Protein AF-A0AAV9NAJ7-F1 (afdb_monomer)

Radius of gyration: 21.33 Å; Cα contacts (8 Å, |Δi|>4): 32; chains: 1; bounding box: 46×30×60 Å

Secondary structure (DSSP, 8-state):
-HHHHHHHHHHHHHHHHHHHHHHHHHHHS--GGGTTT-HHHHHHHHHHHHHHHHHHHHHHHHHHHHHHHHHHTTTTGGGGTT--HHHHHHTGGG-TT-----

Foldseek 3Di:
DVVVVVVVVVVVVVVVVVVVVVVVVLVPQQDPVPPPPSCRSVVVVVVVVCCCVVVVVVVVVVVLVVVLVCLVVCVCVVVCVPPDPVVLVVCPCSHSPRRDDD

Mean predicted aligned error: 11.06 Å

Organism: NCBI:txid1690606

Structure (mmCIF, N/CA/C/O backbone):
data_AF-A0AAV9NAJ7-F1
#
_entry.id   AF-A0AAV9NAJ7-F1
#
loop_
_atom_site.group_PDB
_atom_site.id
_atom_site.type_symbol
_atom_site.label_atom_id
_atom_site.label_alt_id
_atom_site.label_comp_id
_atom_site.label_asym_id
_atom_site.label_entity_id
_atom_site.label_seq_id
_atom_site.pdbx_PDB_ins_code
_atom_site.Cartn_x
_atom_site.Cartn_y
_atom_site.Cartn_z
_atom_site.occupancy
_atom_site.B_iso_or_equiv
_atom_site.auth_seq_id
_atom_site.auth_com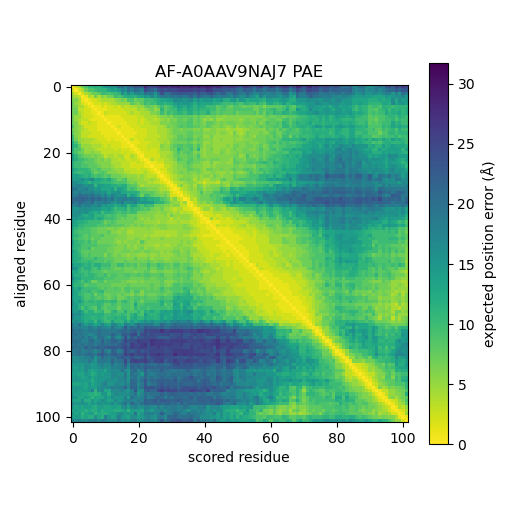p_id
_atom_site.auth_asym_id
_atom_site.auth_atom_id
_atom_site.pdbx_PDB_model_num
ATOM 1 N N . MET A 1 1 ? 15.942 14.038 -16.249 1.00 46.31 1 MET A N 1
ATOM 2 C CA . MET A 1 1 ? 15.767 13.847 -14.786 1.00 46.31 1 MET A CA 1
ATOM 3 C C . MET A 1 1 ? 14.388 14.265 -14.246 1.00 46.31 1 MET A C 1
ATOM 5 O O . MET A 1 1 ? 14.024 13.803 -13.175 1.00 46.31 1 MET A O 1
ATOM 9 N N . ALA A 1 2 ? 13.580 15.062 -14.960 1.00 48.56 2 ALA A N 1
ATOM 10 C CA . ALA A 1 2 ? 12.300 15.565 -14.440 1.00 48.56 2 ALA A CA 1
ATOM 11 C C . ALA A 1 2 ? 11.169 14.512 -14.320 1.00 48.56 2 ALA A C 1
ATOM 13 O O . ALA A 1 2 ? 10.400 14.541 -13.364 1.00 48.56 2 ALA A O 1
ATOM 14 N N . VAL A 1 3 ? 11.091 13.538 -15.237 1.00 57.59 3 VAL A N 1
ATOM 15 C CA . VAL A 1 3 ? 9.983 12.553 -15.312 1.00 57.59 3 VAL A CA 1
ATOM 16 C C . VAL A 1 3 ? 9.822 11.719 -14.029 1.00 57.59 3 VAL A C 1
ATOM 18 O O . VAL A 1 3 ? 8.703 11.430 -13.608 1.00 57.59 3 VAL A O 1
ATOM 21 N N . GLY A 1 4 ? 10.929 11.377 -13.361 1.00 64.44 4 GLY A N 1
ATOM 22 C CA . GLY A 1 4 ? 10.899 10.593 -12.122 1.00 64.44 4 GLY A CA 1
ATOM 23 C C . GLY A 1 4 ? 10.354 11.367 -10.918 1.00 64.44 4 GLY A C 1
ATOM 24 O O . GLY A 1 4 ? 9.674 10.787 -10.074 1.00 64.44 4 GLY A O 1
ATOM 25 N N . VAL A 1 5 ? 10.609 12.677 -10.848 1.00 74.31 5 VAL A N 1
ATOM 26 C CA . VAL A 1 5 ? 10.172 13.525 -9.727 1.00 74.31 5 VAL A CA 1
ATOM 27 C C . VAL A 1 5 ? 8.668 13.779 -9.800 1.00 74.31 5 VAL A C 1
ATOM 29 O O . VAL A 1 5 ? 7.981 13.611 -8.796 1.00 74.31 5 VAL A O 1
ATOM 32 N N . TYR A 1 6 ? 8.134 14.070 -10.992 1.00 76.31 6 TYR A N 1
ATOM 33 C CA . TYR A 1 6 ? 6.691 14.251 -11.194 1.00 76.31 6 TYR A CA 1
ATOM 34 C C . TYR A 1 6 ? 5.894 12.987 -10.858 1.00 76.31 6 TYR A C 1
ATOM 36 O O . TYR A 1 6 ? 4.919 13.053 -10.111 1.00 76.31 6 TYR A O 1
ATOM 44 N N . LYS A 1 7 ? 6.340 11.816 -11.335 1.00 72.31 7 LYS A N 1
ATOM 45 C CA . LYS A 1 7 ? 5.673 10.539 -11.039 1.00 72.31 7 LYS A CA 1
ATOM 46 C C . LYS A 1 7 ? 5.663 10.245 -9.536 1.00 72.31 7 LYS A C 1
ATOM 48 O O . LYS A 1 7 ? 4.635 9.846 -9.000 1.00 72.31 7 LYS A O 1
ATOM 53 N N . ARG A 1 8 ? 6.781 10.490 -8.843 1.00 79.88 8 ARG A N 1
ATOM 54 C CA . ARG A 1 8 ? 6.871 10.331 -7.382 1.00 79.88 8 ARG A CA 1
ATOM 55 C C . ARG A 1 8 ? 5.962 11.310 -6.645 1.00 79.88 8 ARG A C 1
ATOM 57 O O . ARG A 1 8 ? 5.260 10.883 -5.739 1.00 79.88 8 ARG A O 1
ATOM 64 N N . GLY A 1 9 ? 5.937 12.581 -7.047 1.00 85.94 9 GLY A N 1
ATOM 65 C CA . GLY A 1 9 ? 5.090 13.602 -6.426 1.00 85.94 9 GLY A CA 1
ATOM 66 C C . GLY A 1 9 ? 3.602 13.252 -6.491 1.00 85.94 9 GLY A C 1
ATOM 67 O O . GLY A 1 9 ? 2.922 13.280 -5.469 1.00 85.94 9 GLY A O 1
ATOM 68 N N . VAL A 1 10 ? 3.116 12.831 -7.664 1.00 86.31 10 VAL A N 1
ATOM 69 C CA . VAL A 1 10 ? 1.716 12.405 -7.838 1.00 86.31 10 VAL A CA 1
ATOM 70 C C . VAL A 1 10 ? 1.401 11.172 -6.989 1.00 86.31 10 VAL A C 1
ATOM 72 O O . VAL A 1 10 ? 0.388 11.152 -6.295 1.00 86.31 10 VAL A O 1
ATOM 75 N N . VAL A 1 11 ? 2.283 10.165 -6.985 1.00 86.75 11 VAL A N 1
ATOM 76 C CA . VAL A 1 11 ? 2.096 8.951 -6.172 1.00 86.75 11 VAL A CA 1
ATOM 77 C C . VAL A 1 11 ? 2.046 9.286 -4.681 1.00 86.75 11 VAL A C 1
ATOM 79 O O . VAL A 1 11 ? 1.161 8.800 -3.983 1.00 86.75 11 VAL A O 1
ATOM 82 N N . ILE A 1 12 ? 2.939 10.150 -4.192 1.00 89.38 12 ILE A N 1
ATOM 83 C CA . ILE A 1 12 ? 2.944 10.584 -2.788 1.00 89.38 12 ILE A CA 1
ATOM 84 C C . ILE A 1 12 ? 1.638 11.310 -2.446 1.00 89.38 12 ILE A C 1
ATOM 86 O O . ILE A 1 12 ? 1.034 11.008 -1.421 1.00 89.38 12 ILE A O 1
ATOM 90 N N . GLY A 1 13 ? 1.162 12.208 -3.315 1.00 89.69 13 GLY A N 1
ATOM 91 C CA . GLY A 1 13 ? -0.113 12.902 -3.117 1.00 89.69 13 GLY A CA 1
ATOM 92 C C . GLY A 1 13 ? -1.299 11.942 -2.992 1.00 89.69 13 GLY A C 1
ATOM 93 O O . GLY A 1 13 ? -2.112 12.084 -2.080 1.00 89.69 13 GLY A O 1
ATOM 94 N N . ILE A 1 14 ? -1.360 10.917 -3.849 1.00 88.31 14 ILE A N 1
ATOM 95 C CA . ILE A 1 14 ? -2.399 9.877 -3.792 1.00 88.31 14 ILE A CA 1
ATOM 96 C C . ILE A 1 14 ? -2.316 9.092 -2.477 1.00 88.31 14 ILE A C 1
ATOM 98 O O . ILE A 1 14 ? -3.337 8.891 -1.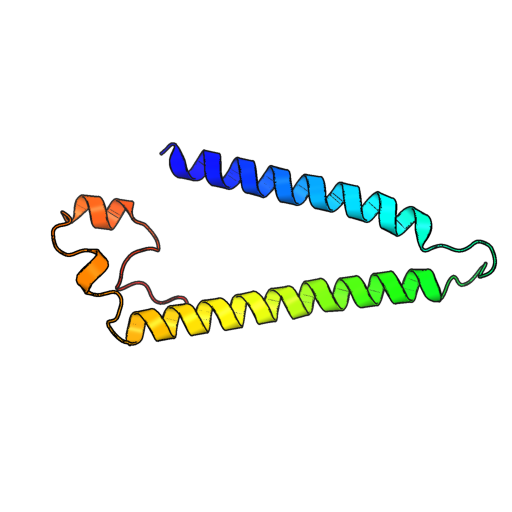824 1.00 88.31 14 ILE A O 1
ATOM 102 N N . VAL A 1 15 ? -1.113 8.683 -2.060 1.00 86.88 15 VAL A N 1
ATOM 103 C CA . VAL A 1 15 ? -0.907 7.923 -0.814 1.00 86.88 15 VAL A CA 1
ATOM 104 C C . VAL A 1 15 ? -1.335 8.738 0.409 1.00 86.88 15 VAL A C 1
ATOM 106 O O . VAL A 1 15 ? -2.028 8.222 1.285 1.00 86.88 15 VAL A O 1
ATOM 109 N N 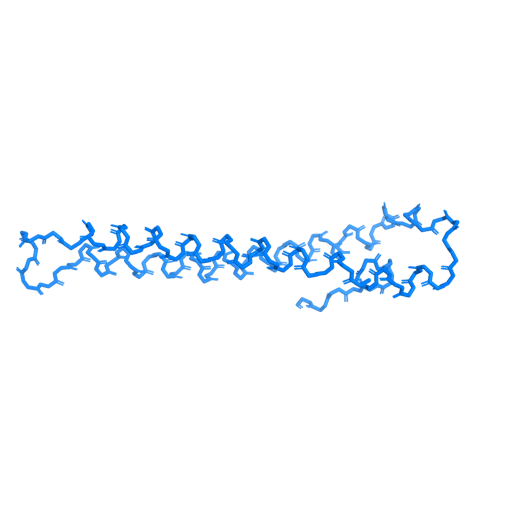. VAL A 1 16 ? -0.979 10.023 0.458 1.00 88.50 16 VAL A N 1
ATOM 110 C CA . VAL A 1 16 ? -1.370 10.923 1.553 1.00 88.50 16 VAL A CA 1
ATOM 111 C C . VAL A 1 16 ? -2.882 11.163 1.561 1.00 88.50 16 VAL A C 1
ATOM 113 O O . VAL A 1 16 ? -3.510 11.103 2.621 1.00 88.50 16 VAL A O 1
ATOM 116 N N . GLY A 1 17 ? -3.493 11.391 0.394 1.00 88.19 17 GLY A N 1
ATOM 117 C CA . GLY A 1 17 ? -4.945 11.539 0.272 1.00 88.19 17 GLY A CA 1
ATOM 118 C C . GLY A 1 17 ? -5.693 10.294 0.754 1.00 88.19 17 GLY A C 1
ATOM 119 O O . GLY A 1 17 ? -6.635 10.399 1.539 1.00 88.19 17 GLY A O 1
ATOM 120 N N . TRP A 1 18 ? -5.215 9.109 0.369 1.00 85.62 18 TRP A N 1
ATOM 121 C CA . TRP A 1 18 ? -5.766 7.832 0.824 1.00 85.62 18 TRP A CA 1
ATOM 122 C C . TRP A 1 18 ? -5.686 7.663 2.348 1.00 85.62 18 TRP A C 1
ATOM 124 O O . TRP A 1 18 ? -6.647 7.213 2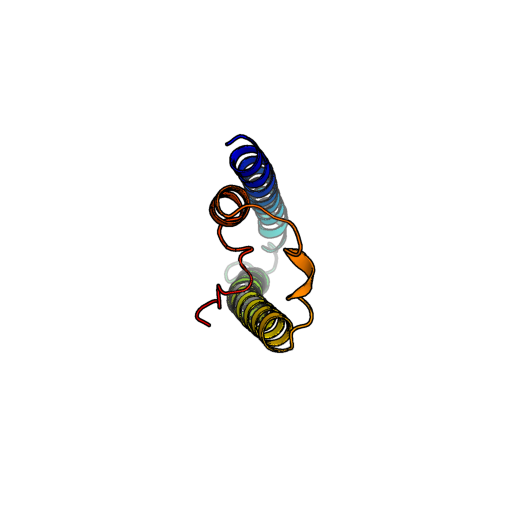.973 1.00 85.62 18 TRP A O 1
ATOM 134 N N . GLY A 1 19 ? -4.579 8.086 2.967 1.00 82.44 19 GLY A N 1
ATOM 135 C CA . GLY A 1 19 ? -4.424 8.074 4.425 1.00 82.44 19 GLY A CA 1
ATOM 136 C C . GLY A 1 19 ? -5.482 8.909 5.156 1.00 82.44 19 GLY A C 1
ATOM 137 O O . GLY A 1 19 ? -6.039 8.460 6.156 1.00 82.44 19 GLY A O 1
ATOM 138 N N . ASN A 1 20 ? -5.826 10.087 4.627 1.00 84.56 20 ASN A N 1
ATOM 139 C CA . ASN A 1 20 ? -6.845 10.956 5.229 1.00 84.56 20 ASN A CA 1
ATOM 140 C C . ASN A 1 20 ? -8.260 10.369 5.115 1.00 84.56 20 ASN A C 1
ATOM 142 O O . ASN A 1 20 ? -9.038 10.447 6.065 1.00 84.56 20 ASN A O 1
ATOM 146 N N . LEU A 1 21 ? -8.582 9.732 3.985 1.00 82.38 21 LEU A N 1
ATOM 147 C CA . LEU A 1 21 ? -9.867 9.052 3.800 1.00 82.38 21 LEU A CA 1
ATOM 148 C C . LEU A 1 21 ? -10.046 7.908 4.801 1.00 82.38 21 LEU A C 1
ATOM 150 O O . LEU A 1 21 ? -11.127 7.743 5.364 1.00 82.38 21 LEU A O 1
ATOM 154 N N . ASN A 1 22 ? -8.979 7.153 5.074 1.00 80.12 22 ASN A N 1
ATOM 155 C CA . ASN A 1 22 ? -9.026 6.076 6.057 1.00 80.12 22 ASN A CA 1
ATOM 156 C C . ASN A 1 22 ? -9.341 6.594 7.471 1.00 80.12 22 ASN A C 1
ATOM 158 O O . ASN A 1 22 ? -10.122 5.964 8.179 1.00 80.12 22 ASN A O 1
ATOM 162 N N . GLY A 1 23 ? -8.824 7.770 7.845 1.00 75.38 23 GLY A N 1
ATOM 163 C CA . GLY A 1 23 ? -9.147 8.422 9.118 1.00 75.38 23 GLY A CA 1
ATOM 164 C C . GLY A 1 23 ? -10.644 8.703 9.285 1.00 75.38 23 GLY A C 1
ATOM 165 O O . GLY A 1 23 ? -11.219 8.355 10.312 1.00 75.38 23 GLY A O 1
ATOM 166 N N . VAL A 1 24 ? -11.301 9.238 8.248 1.00 78.00 24 VAL A N 1
ATOM 167 C CA . VAL A 1 24 ? -12.754 9.510 8.260 1.00 78.00 24 VAL A CA 1
ATOM 168 C C . VAL A 1 24 ? -13.564 8.223 8.413 1.00 78.00 24 VAL A C 1
ATOM 170 O O . VAL A 1 24 ? -14.522 8.171 9.189 1.00 78.00 24 VAL A O 1
ATOM 173 N N . VAL A 1 25 ? -13.165 7.172 7.694 1.00 77.69 25 VAL A N 1
ATOM 174 C CA . VAL A 1 25 ? -13.816 5.861 7.775 1.00 77.69 25 VAL A CA 1
ATOM 175 C C . VAL A 1 25 ? -13.628 5.281 9.174 1.00 77.69 25 VAL A C 1
ATOM 177 O O . VAL A 1 25 ? -14.619 4.925 9.803 1.00 77.69 25 VAL A O 1
ATOM 180 N N . SER A 1 26 ? -12.398 5.279 9.706 1.00 78.06 26 SER A N 1
ATOM 181 C CA . SER A 1 26 ? -12.066 4.754 11.037 1.00 78.06 26 SER A CA 1
ATOM 182 C C . SER A 1 26 ? -12.829 5.447 12.166 1.00 78.06 26 SER A C 1
ATOM 184 O O . SER A 1 26 ? -13.175 4.786 13.144 1.00 78.06 26 SER A O 1
ATOM 186 N N . SER A 1 27 ? -13.118 6.747 12.048 1.00 75.81 27 SER A N 1
ATOM 187 C CA . SER A 1 27 ? -13.922 7.476 13.038 1.00 75.81 27 SER A CA 1
ATOM 188 C C . SER A 1 27 ? -15.386 7.026 13.090 1.00 75.81 27 SER A C 1
ATOM 190 O O . SER A 1 27 ? -16.035 7.228 14.110 1.00 75.81 27 SER A O 1
ATOM 192 N N . ASN A 1 28 ? -15.908 6.402 12.028 1.00 78.56 28 ASN A N 1
ATOM 193 C CA . ASN A 1 28 ? -17.309 5.976 11.936 1.00 78.56 28 ASN A CA 1
ATOM 194 C C . ASN A 1 28 ? -17.538 4.494 12.283 1.00 78.56 28 ASN A C 1
ATOM 196 O O . ASN A 1 28 ? -18.680 4.081 12.460 1.00 78.56 28 ASN A O 1
ATOM 200 N N . ILE A 1 29 ? -16.482 3.681 12.392 1.00 79.25 29 ILE A N 1
ATOM 201 C CA . ILE A 1 29 ? -16.611 2.225 12.610 1.00 79.25 29 ILE A CA 1
ATOM 202 C C . ILE A 1 29 ? -16.822 1.866 14.093 1.00 79.25 29 ILE A C 1
ATOM 204 O O . ILE A 1 29 ? -17.258 0.761 14.411 1.00 79.25 29 ILE A O 1
ATOM 208 N N . TYR A 1 30 ? -16.517 2.778 15.021 1.00 78.50 30 TYR A N 1
ATOM 209 C CA . TYR A 1 30 ? -16.681 2.546 16.459 1.00 78.50 30 TYR A CA 1
ATOM 210 C C . TYR A 1 30 ? -18.069 2.986 16.928 1.00 78.50 30 TYR A C 1
ATOM 212 O O . TYR A 1 30 ? -18.294 4.139 17.291 1.00 78.50 30 TYR A O 1
ATOM 220 N N . ILE A 1 31 ? -19.009 2.044 16.928 1.00 78.62 31 ILE A N 1
ATOM 221 C CA . ILE A 1 31 ? -20.397 2.291 17.321 1.00 78.62 31 ILE A CA 1
ATOM 222 C C . ILE A 1 31 ? -20.514 2.303 18.852 1.00 78.62 31 ILE A C 1
ATOM 224 O O . ILE A 1 31 ? -20.156 1.332 19.518 1.00 78.62 31 ILE A O 1
ATOM 228 N N . SER A 1 32 ? -21.072 3.376 19.422 1.00 75.00 32 SER A N 1
ATOM 229 C CA . SER A 1 32 ? -21.205 3.561 20.879 1.00 75.00 32 SER A CA 1
ATOM 230 C C . SER A 1 32 ? -22.029 2.468 21.573 1.00 75.00 32 SER A C 1
ATOM 232 O O . SER A 1 32 ? -21.816 2.199 22.754 1.00 75.00 32 SER A O 1
ATOM 234 N N . THR A 1 33 ? -22.939 1.812 20.847 1.00 74.88 33 THR A N 1
ATOM 235 C CA . THR A 1 33 ? -23.788 0.723 21.356 1.00 74.88 33 THR A CA 1
ATOM 236 C C . THR A 1 33 ? -23.031 -0.585 21.598 1.00 74.88 33 THR A C 1
ATOM 238 O O . THR A 1 33 ? -23.540 -1.439 22.313 1.00 74.88 33 THR A O 1
ATOM 241 N N . GLU A 1 34 ? -21.822 -0.749 21.044 1.00 71.62 34 GLU A N 1
ATOM 242 C CA . GLU A 1 34 ? -20.972 -1.940 21.236 1.00 71.62 34 GLU A CA 1
ATOM 243 C C . GLU A 1 34 ? -19.850 -1.736 22.272 1.00 71.62 34 GLU A C 1
ATOM 245 O O . GLU A 1 34 ? -18.918 -2.545 22.389 1.00 71.62 34 GLU A O 1
ATOM 250 N N . SER A 1 35 ? -19.931 -0.654 23.046 1.00 70.00 35 SER A N 1
ATOM 251 C CA . SER A 1 35 ? -19.033 -0.413 24.176 1.00 70.00 35 SER A CA 1
ATOM 252 C C . SER A 1 35 ? -19.140 -1.551 25.211 1.00 70.00 35 SER A C 1
ATOM 254 O O . SER A 1 35 ? -20.252 -2.006 25.488 1.00 70.00 35 SER A O 1
ATOM 256 N N . PRO A 1 36 ? -18.033 -2.041 25.813 1.00 73.19 36 PRO A N 1
ATOM 257 C CA . PRO A 1 36 ? -16.652 -1.544 25.729 1.00 73.19 36 PRO A CA 1
ATOM 258 C C . PRO A 1 36 ? -15.747 -2.312 24.748 1.00 73.19 36 PRO A C 1
ATOM 260 O O . PRO A 1 36 ? -14.561 -2.008 24.650 1.00 73.19 36 PRO A O 1
ATOM 263 N N . ARG A 1 37 ? -16.257 -3.349 24.068 1.00 73.81 37 ARG A N 1
ATOM 264 C CA . ARG A 1 37 ? -15.429 -4.278 23.273 1.00 73.81 37 ARG A CA 1
ATOM 265 C C . ARG A 1 37 ? -15.332 -3.922 21.787 1.00 73.81 37 ARG A C 1
ATOM 267 O O . ARG A 1 37 ? -14.325 -4.269 21.182 1.00 73.81 37 ARG A O 1
ATOM 274 N N . PHE A 1 38 ? -16.317 -3.221 21.215 1.00 77.06 38 PHE A N 1
ATOM 275 C CA . PHE A 1 38 ? -16.300 -2.720 19.829 1.00 77.06 38 PHE A CA 1
ATOM 276 C C . PHE A 1 38 ? -15.821 -3.762 18.797 1.00 77.06 38 PHE A C 1
ATOM 278 O O . PHE A 1 38 ? -14.838 -3.546 18.077 1.00 77.06 38 PHE A O 1
ATOM 285 N N . TRP A 1 39 ? -16.485 -4.920 18.750 1.00 77.56 39 TRP A N 1
ATOM 286 C CA . TRP A 1 39 ? -16.093 -6.042 17.887 1.00 77.56 39 TRP A CA 1
ATOM 287 C C . TRP A 1 39 ? -16.164 -5.690 16.400 1.00 77.56 39 TRP A C 1
ATOM 289 O O . TRP A 1 39 ? -15.277 -6.064 15.632 1.00 77.56 39 TRP A O 1
ATOM 299 N N . THR A 1 40 ? -17.179 -4.922 16.006 1.00 80.00 40 THR A N 1
ATOM 300 C CA . THR A 1 40 ? -17.359 -4.423 14.634 1.00 80.00 40 THR A CA 1
ATOM 301 C C . THR A 1 40 ? -16.203 -3.531 14.172 1.00 80.00 40 THR A C 1
ATOM 303 O O . THR A 1 40 ? -15.661 -3.737 13.082 1.00 80.00 40 THR A O 1
ATOM 306 N N . GLY A 1 41 ? -15.762 -2.595 15.018 1.00 79.94 41 GLY A N 1
ATOM 307 C CA . GLY A 1 41 ? -14.626 -1.711 14.743 1.00 79.94 41 GLY A CA 1
ATOM 308 C C . GLY A 1 41 ? -13.325 -2.485 14.531 1.00 79.94 41 GLY A C 1
ATOM 309 O O . GLY A 1 41 ? -12.697 -2.384 13.475 1.00 79.94 41 GLY A O 1
ATOM 310 N N . HIS A 1 42 ? -12.963 -3.333 15.498 1.00 82.50 42 HIS A N 1
ATOM 311 C CA . HIS A 1 42 ? -11.744 -4.144 15.423 1.00 82.50 42 HIS A CA 1
ATOM 312 C C . HIS A 1 42 ? -11.768 -5.130 14.250 1.00 82.50 42 HIS A C 1
ATOM 314 O O . HIS A 1 42 ? -10.768 -5.262 13.544 1.00 82.50 42 HIS A O 1
ATOM 320 N N . GLY A 1 43 ? -12.906 -5.787 14.003 1.00 83.00 43 GLY A N 1
ATOM 321 C CA . GLY A 1 43 ? -13.072 -6.722 12.890 1.00 83.00 43 GLY A CA 1
ATOM 322 C C . GLY A 1 43 ? -12.898 -6.050 11.529 1.00 83.00 43 GLY A C 1
ATOM 323 O O . GLY A 1 43 ? -12.217 -6.589 10.660 1.00 83.00 43 GLY A O 1
ATOM 324 N N . THR A 1 44 ? -13.436 -4.841 11.360 1.00 83.75 44 THR A N 1
ATOM 325 C CA . THR A 1 44 ? -13.303 -4.084 10.107 1.00 83.75 44 THR A CA 1
ATOM 326 C C . THR A 1 44 ? -11.863 -3.635 9.869 1.00 83.75 44 THR A C 1
ATOM 328 O O . THR A 1 44 ? -11.363 -3.761 8.753 1.00 83.75 44 THR A O 1
ATOM 331 N N . VAL A 1 45 ? -11.162 -3.164 10.908 1.00 83.69 45 VAL A N 1
ATOM 332 C CA . VAL A 1 45 ? -9.745 -2.772 10.797 1.00 83.69 45 VAL A CA 1
ATOM 333 C C . VAL A 1 45 ? -8.868 -3.981 10.462 1.00 83.69 45 VAL A C 1
ATOM 335 O O . VAL A 1 45 ? -8.043 -3.899 9.555 1.00 83.69 45 VAL A O 1
ATOM 338 N N . LEU A 1 46 ? -9.075 -5.119 11.132 1.00 85.44 46 LEU A N 1
ATOM 339 C CA . LEU A 1 46 ? -8.365 -6.369 10.837 1.00 85.44 46 LEU A CA 1
ATOM 340 C C . LEU A 1 46 ? -8.632 -6.856 9.410 1.00 85.44 46 LEU A C 1
ATOM 342 O O . LEU A 1 46 ? -7.686 -7.177 8.693 1.00 85.44 46 LEU A O 1
ATOM 346 N N . ALA A 1 47 ? -9.893 -6.868 8.975 1.00 84.44 47 ALA A N 1
ATOM 347 C CA . ALA A 1 47 ? -10.254 -7.248 7.612 1.00 84.44 47 ALA A CA 1
ATOM 348 C C . ALA A 1 47 ? -9.594 -6.321 6.581 1.00 84.44 47 ALA A C 1
ATOM 350 O O . ALA A 1 47 ? -9.023 -6.797 5.601 1.00 84.44 47 ALA A O 1
ATOM 351 N N . TYR A 1 48 ? -9.605 -5.010 6.830 1.00 84.00 48 TYR A N 1
ATOM 352 C CA . TYR A 1 48 ? -8.957 -4.028 5.967 1.00 84.00 48 TYR A CA 1
ATOM 353 C C . TYR A 1 48 ? -7.439 -4.241 5.891 1.00 84.00 48 TYR A C 1
ATOM 355 O O . TYR A 1 48 ? -6.884 -4.271 4.794 1.00 84.00 48 TYR A O 1
ATOM 363 N N . LEU A 1 49 ? -6.769 -4.472 7.027 1.00 85.06 49 LEU A N 1
ATOM 364 C CA . LEU A 1 49 ? -5.342 -4.806 7.055 1.00 85.06 49 LEU A CA 1
ATOM 365 C C . LEU A 1 49 ? -5.043 -6.058 6.229 1.00 85.06 49 LEU A C 1
ATOM 367 O O . LEU A 1 49 ? -4.136 -6.037 5.402 1.00 85.06 49 LEU A O 1
ATOM 371 N N . ILE A 1 50 ? -5.813 -7.130 6.421 1.00 87.38 50 ILE A N 1
ATOM 372 C CA . ILE A 1 50 ? -5.617 -8.399 5.712 1.00 87.38 50 ILE A CA 1
ATOM 373 C C . ILE A 1 50 ? -5.798 -8.204 4.205 1.00 87.38 50 ILE A C 1
ATOM 375 O O . ILE A 1 50 ? -4.953 -8.645 3.429 1.00 87.38 50 ILE A O 1
ATOM 379 N N . VAL A 1 51 ? -6.858 -7.513 3.779 1.00 86.69 51 VAL A N 1
ATOM 380 C CA . VAL A 1 51 ? -7.133 -7.264 2.358 1.00 86.69 51 VAL A CA 1
ATOM 381 C C . VAL A 1 51 ? -6.059 -6.379 1.732 1.00 86.69 51 VAL A C 1
ATOM 383 O O . VAL A 1 51 ? -5.593 -6.684 0.638 1.00 86.69 51 VAL A O 1
ATOM 386 N N . CYS A 1 52 ? -5.621 -5.313 2.403 1.00 84.81 52 CYS A N 1
ATOM 387 C CA . CYS A 1 52 ? -4.593 -4.428 1.861 1.00 84.81 52 CYS A CA 1
ATOM 388 C C . CYS A 1 52 ? -3.211 -5.089 1.813 1.00 84.81 52 CYS A C 1
ATOM 390 O O . CYS A 1 52 ? -2.527 -4.960 0.798 1.00 84.81 52 CYS A O 1
ATOM 392 N N . LEU A 1 53 ? -2.802 -5.812 2.863 1.00 84.81 53 LEU A N 1
ATOM 393 C CA . LEU A 1 53 ? -1.521 -6.522 2.868 1.00 84.81 53 LEU A CA 1
ATOM 394 C C . LEU A 1 53 ? -1.529 -7.686 1.879 1.00 84.81 53 LEU A C 1
ATOM 396 O O . LEU A 1 53 ? -0.725 -7.703 0.952 1.00 84.81 53 LEU A O 1
ATOM 400 N N . LEU A 1 54 ? -2.445 -8.645 2.039 1.00 86.38 54 LEU A N 1
ATOM 401 C CA . LEU A 1 54 ? -2.462 -9.831 1.183 1.00 86.38 54 LEU A CA 1
A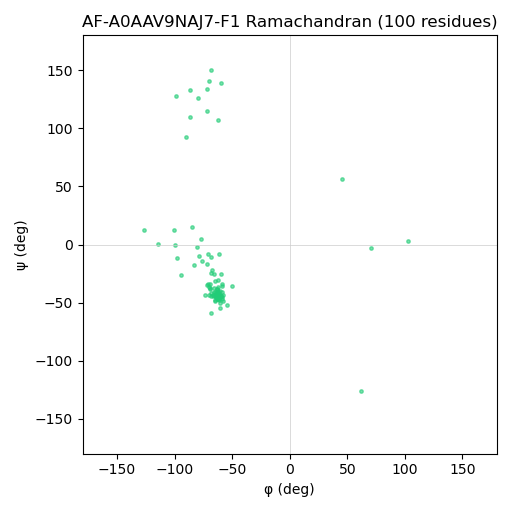TOM 402 C C . LEU A 1 54 ? -2.842 -9.472 -0.248 1.00 86.38 54 LEU A C 1
ATOM 404 O O . LEU A 1 54 ? -2.188 -9.923 -1.184 1.00 86.38 54 LEU A O 1
ATOM 408 N N . GLY A 1 55 ? -3.857 -8.628 -0.433 1.00 85.69 55 GLY A N 1
ATOM 409 C CA . GLY A 1 55 ? -4.275 -8.174 -1.755 1.00 85.69 55 GLY A CA 1
ATOM 410 C C . GLY A 1 55 ? -3.172 -7.394 -2.461 1.00 85.69 5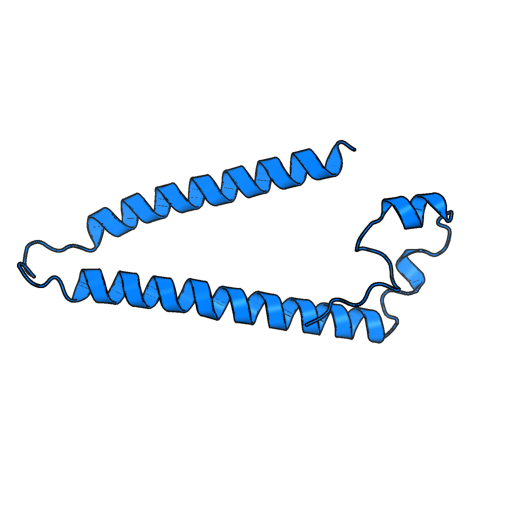5 GLY A C 1
ATOM 411 O O . GLY A 1 55 ? -2.903 -7.666 -3.626 1.00 85.69 55 GLY A O 1
ATOM 412 N N . GLY A 1 56 ? -2.475 -6.496 -1.756 1.00 85.62 56 GLY A N 1
ATOM 413 C CA . GLY A 1 56 ? -1.340 -5.753 -2.305 1.00 85.62 56 GLY A CA 1
ATOM 414 C C . GLY A 1 56 ? -0.197 -6.670 -2.742 1.00 85.62 56 GLY A C 1
ATOM 415 O O . GLY A 1 56 ? 0.289 -6.550 -3.867 1.00 85.62 56 GLY A O 1
ATOM 416 N N . THR A 1 57 ? 0.191 -7.627 -1.894 1.00 84.69 57 THR A N 1
ATOM 417 C CA . THR A 1 57 ? 1.256 -8.591 -2.203 1.00 84.69 57 THR A CA 1
ATOM 418 C C . THR A 1 57 ? 0.879 -9.506 -3.365 1.00 84.69 57 THR A C 1
ATOM 420 O O . THR A 1 57 ? 1.666 -9.657 -4.299 1.00 84.69 57 THR A O 1
ATOM 423 N N . ILE A 1 58 ? -0.327 -10.082 -3.356 1.00 87.44 58 ILE A N 1
ATOM 424 C CA . ILE A 1 58 ? -0.807 -10.958 -4.434 1.00 87.44 58 ILE A CA 1
ATOM 425 C C . ILE A 1 58 ? -0.899 -10.175 -5.744 1.00 87.44 58 ILE A C 1
ATOM 427 O O . ILE A 1 58 ? -0.437 -10.655 -6.775 1.00 87.44 58 ILE A O 1
ATOM 431 N N . PHE A 1 59 ? -1.450 -8.960 -5.711 1.00 87.31 59 PHE A N 1
ATOM 432 C CA . PHE A 1 59 ? -1.577 -8.110 -6.890 1.00 87.31 59 PHE A CA 1
ATOM 433 C C . PHE A 1 59 ? -0.212 -7.778 -7.497 1.00 87.31 59 PHE A C 1
ATOM 435 O O . PHE A 1 59 ? -0.010 -8.013 -8.688 1.00 87.31 59 PHE A O 1
ATOM 442 N N . MET A 1 60 ? 0.742 -7.310 -6.684 1.00 85.12 60 MET A N 1
ATOM 443 C CA . MET A 1 60 ? 2.127 -7.075 -7.113 1.00 85.12 60 MET A CA 1
ATOM 444 C C . MET A 1 60 ? 2.730 -8.333 -7.739 1.00 85.12 60 MET A C 1
ATOM 446 O O . MET A 1 60 ? 3.215 -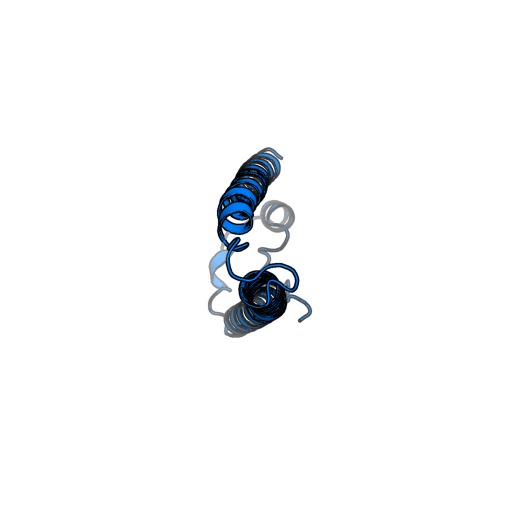8.291 -8.867 1.00 85.12 60 MET A O 1
ATOM 450 N N . HIS A 1 61 ? 2.652 -9.466 -7.042 1.00 84.75 61 HIS A N 1
ATOM 451 C CA . HIS A 1 61 ? 3.267 -10.713 -7.482 1.00 84.75 61 HIS A CA 1
ATOM 452 C C . HIS A 1 61 ? 2.656 -11.231 -8.797 1.00 84.75 61 HIS A C 1
ATOM 454 O O . HIS A 1 61 ? 3.377 -11.624 -9.715 1.00 84.75 61 HIS A O 1
ATOM 460 N N . VAL A 1 62 ? 1.327 -11.186 -8.942 1.00 86.62 62 VAL A N 1
ATOM 461 C CA . VAL A 1 62 ? 0.632 -11.588 -10.176 1.00 86.62 62 VAL A CA 1
ATOM 462 C C . VAL A 1 62 ? 0.952 -10.632 -11.323 1.00 86.62 62 VAL A C 1
ATOM 464 O O . VAL A 1 62 ? 1.237 -11.095 -12.428 1.00 86.62 62 VAL A O 1
ATOM 467 N N . MET A 1 63 ? 0.944 -9.316 -11.086 1.00 85.38 63 MET A N 1
ATOM 468 C CA . MET A 1 63 ? 1.275 -8.337 -12.123 1.00 85.38 63 MET A CA 1
ATOM 469 C C . MET A 1 63 ? 2.714 -8.487 -12.606 1.00 85.38 63 MET A C 1
ATOM 471 O O . MET A 1 63 ? 2.932 -8.510 -13.815 1.00 85.38 63 MET A O 1
ATOM 475 N N . LEU A 1 64 ? 3.677 -8.639 -11.693 1.00 83.62 64 LEU A N 1
ATOM 476 C CA . LEU A 1 64 ? 5.084 -8.849 -12.040 1.00 83.62 64 LEU A CA 1
ATOM 477 C C . LEU A 1 64 ? 5.271 -10.149 -12.824 1.00 83.62 64 LEU A C 1
ATOM 479 O O . LEU A 1 64 ? 5.939 -10.158 -13.855 1.00 83.62 64 LEU A O 1
ATOM 483 N N . ARG A 1 65 ? 4.613 -11.237 -12.410 1.00 82.56 65 ARG A N 1
ATOM 484 C CA . ARG A 1 65 ? 4.677 -12.515 -13.129 1.00 82.56 65 ARG A CA 1
ATOM 485 C C . ARG A 1 65 ? 4.054 -12.429 -14.524 1.00 82.56 65 ARG A C 1
ATOM 487 O O . ARG A 1 65 ? 4.600 -12.980 -15.477 1.00 82.56 65 ARG A O 1
ATOM 494 N N . MET A 1 66 ? 2.930 -11.729 -14.662 1.00 82.62 66 MET A N 1
ATOM 495 C CA . MET A 1 66 ? 2.258 -11.530 -15.948 1.00 82.62 66 MET A CA 1
ATOM 496 C C . MET A 1 66 ? 3.066 -10.609 -16.874 1.00 82.62 66 MET A C 1
ATOM 498 O O . MET A 1 66 ? 3.133 -10.848 -18.078 1.00 82.62 66 MET A O 1
ATOM 502 N N . GLU A 1 67 ? 3.713 -9.585 -16.320 1.00 80.56 67 GLU A N 1
ATOM 503 C CA . GLU A 1 67 ? 4.653 -8.712 -17.024 1.00 80.56 67 GLU A CA 1
ATOM 504 C C . GLU A 1 67 ? 5.882 -9.496 -17.509 1.00 80.56 67 GLU A C 1
ATOM 506 O O . GLU A 1 67 ? 6.221 -9.420 -18.690 1.00 80.56 67 GLU A O 1
ATOM 511 N N . ASN A 1 68 ? 6.485 -10.325 -16.651 1.00 78.94 68 ASN A N 1
ATOM 512 C CA . ASN A 1 68 ? 7.588 -11.215 -17.019 1.00 78.94 68 ASN A CA 1
ATOM 513 C C . ASN A 1 68 ? 7.177 -12.199 -18.127 1.00 78.94 68 ASN A C 1
ATOM 515 O O . ASN A 1 68 ? 7.903 -12.359 -19.104 1.00 78.94 68 ASN A O 1
ATOM 519 N N . ALA A 1 69 ? 5.988 -12.806 -18.040 1.00 78.44 69 ALA A N 1
ATOM 520 C CA . ALA A 1 69 ? 5.476 -13.707 -19.078 1.00 78.44 69 ALA A CA 1
ATOM 521 C C . ALA A 1 69 ? 5.262 -12.991 -20.425 1.00 78.44 69 ALA A C 1
ATOM 523 O O . ALA A 1 69 ? 5.561 -13.542 -21.483 1.00 78.44 69 ALA A O 1
ATOM 524 N N . ARG A 1 70 ? 4.785 -11.739 -20.401 1.00 73.69 70 ARG A N 1
ATOM 525 C CA . ARG A 1 70 ? 4.650 -10.908 -21.608 1.00 73.69 70 ARG A CA 1
ATOM 526 C C . ARG A 1 70 ? 6.009 -10.565 -22.215 1.00 73.69 70 ARG A C 1
ATOM 528 O O . ARG A 1 70 ? 6.126 -10.627 -23.437 1.00 73.69 70 ARG A O 1
ATOM 535 N N . ARG A 1 71 ? 7.017 -10.254 -21.390 1.00 70.69 71 ARG A N 1
ATOM 536 C CA . ARG A 1 71 ? 8.400 -10.001 -21.838 1.00 70.69 71 ARG A CA 1
ATOM 537 C C . ARG A 1 71 ? 9.027 -11.253 -22.465 1.00 70.69 71 ARG A C 1
ATOM 539 O O . ARG A 1 71 ? 9.528 -11.171 -23.575 1.00 70.69 71 ARG A O 1
ATOM 546 N N . LEU A 1 72 ? 8.875 -12.420 -21.835 1.00 71.31 72 LEU A N 1
ATOM 547 C CA . LEU A 1 72 ? 9.380 -13.706 -22.346 1.00 71.31 72 LEU A CA 1
ATOM 548 C C . LEU A 1 72 ? 8.697 -14.175 -23.641 1.00 71.31 72 LEU A C 1
ATOM 550 O O . LEU A 1 72 ? 9.286 -14.923 -24.412 1.00 71.31 72 LEU A O 1
ATOM 554 N N . SER A 1 73 ? 7.460 -13.741 -23.900 1.00 72.12 73 SER A N 1
ATOM 555 C CA . SER A 1 73 ? 6.719 -14.102 -25.118 1.00 72.12 73 SER A CA 1
ATOM 556 C C . SER A 1 73 ? 7.157 -13.351 -26.387 1.00 72.12 73 SER A C 1
ATOM 558 O O . SER A 1 73 ? 6.481 -13.463 -27.408 1.00 72.12 73 SER A O 1
ATOM 560 N N . GLY A 1 74 ? 8.212 -12.528 -26.329 1.00 63.31 74 GLY A N 1
ATOM 561 C CA . GLY A 1 74 ? 8.730 -11.762 -27.475 1.00 63.31 74 GLY A CA 1
ATOM 562 C C . GLY A 1 74 ? 7.824 -10.614 -27.945 1.00 63.31 74 GLY A C 1
ATOM 563 O O . GLY A 1 74 ? 8.202 -9.825 -28.804 1.00 63.31 74 GLY A O 1
ATOM 564 N N . LYS A 1 75 ? 6.635 -10.429 -27.345 1.00 60.09 75 LYS A N 1
ATOM 565 C CA . LYS A 1 75 ? 5.677 -9.353 -27.689 1.00 60.09 75 LYS A CA 1
ATOM 566 C C . LYS A 1 75 ? 6.215 -7.929 -27.488 1.00 60.09 75 LYS A C 1
ATOM 568 O O . LYS A 1 75 ? 5.537 -6.972 -27.853 1.00 60.09 75 LYS A O 1
ATOM 573 N N . ARG A 1 76 ? 7.393 -7.780 -26.878 1.00 57.31 76 ARG A N 1
ATOM 574 C CA . ARG A 1 76 ? 8.063 -6.502 -26.612 1.00 57.31 76 ARG A CA 1
ATOM 575 C C . ARG A 1 76 ? 9.375 -6.308 -27.376 1.00 57.31 76 ARG A C 1
ATOM 577 O O . ARG A 1 76 ? 9.956 -5.235 -27.234 1.00 57.31 76 ARG A O 1
ATOM 584 N N . ASP A 1 77 ? 9.801 -7.267 -28.198 1.00 57.78 77 ASP A N 1
ATOM 585 C CA . ASP A 1 77 ? 11.068 -7.166 -28.943 1.00 57.78 77 ASP A CA 1
ATOM 586 C C . ASP A 1 77 ? 11.072 -5.979 -29.919 1.00 57.78 77 ASP A C 1
ATOM 588 O O . ASP A 1 77 ? 12.086 -5.305 -30.079 1.00 57.78 77 ASP A O 1
ATOM 592 N N . ASN A 1 78 ? 9.905 -5.609 -30.455 1.00 54.34 78 ASN A N 1
ATOM 593 C CA . ASN A 1 78 ? 9.759 -4.473 -31.375 1.00 54.34 78 ASN A CA 1
ATOM 594 C C . ASN A 1 78 ? 9.702 -3.103 -30.663 1.00 54.34 78 ASN A C 1
ATOM 596 O O . ASN A 1 78 ? 9.567 -2.072 -31.315 1.00 54.34 78 ASN A O 1
ATOM 600 N N . MET A 1 79 ? 9.746 -3.050 -29.323 1.00 55.66 79 MET A N 1
ATOM 601 C CA . MET A 1 79 ? 9.560 -1.797 -28.571 1.00 55.66 79 MET A CA 1
ATOM 602 C C . MET A 1 79 ? 10.795 -0.877 -28.609 1.00 55.66 79 MET A C 1
ATOM 604 O O . MET A 1 79 ? 10.682 0.298 -28.262 1.00 55.66 79 MET A O 1
ATOM 608 N N . HIS A 1 80 ? 11.952 -1.394 -29.041 1.00 53.19 80 HIS A N 1
ATOM 609 C CA . HIS A 1 80 ? 13.239 -0.677 -29.069 1.00 53.19 80 HIS A CA 1
ATOM 610 C C . HIS A 1 80 ? 13.925 -0.692 -30.445 1.00 53.19 80 HIS A C 1
ATOM 612 O O . HIS A 1 80 ? 15.096 -0.322 -30.557 1.00 53.19 80 HIS A O 1
ATOM 618 N N . GLU A 1 81 ? 13.211 -1.095 -31.499 1.00 51.00 81 GLU A N 1
ATOM 619 C CA . GLU A 1 81 ? 13.713 -1.067 -32.875 1.00 51.00 81 GLU A CA 1
ATOM 620 C C . GLU A 1 81 ? 14.007 0.394 -33.280 1.00 51.00 81 GLU A C 1
ATOM 622 O O . GLU A 1 81 ? 13.101 1.210 -33.441 1.00 51.00 81 GLU A O 1
ATOM 627 N N . GLY A 1 82 ? 15.294 0.756 -33.362 1.00 56.72 82 GLY A N 1
ATOM 628 C CA . GLY A 1 82 ? 15.753 2.106 -33.724 1.00 56.72 82 GLY A CA 1
ATOM 629 C C . GLY A 1 82 ? 16.244 3.003 -32.576 1.00 56.72 82 GLY A C 1
ATOM 630 O O . GLY A 1 82 ? 16.617 4.145 -32.840 1.00 56.72 82 GLY A O 1
ATOM 631 N N . MET A 1 83 ? 16.294 2.528 -31.323 1.00 60.34 83 MET A N 1
ATOM 632 C CA . MET A 1 83 ? 16.842 3.311 -30.200 1.00 60.34 83 MET A CA 1
ATOM 633 C C . MET A 1 83 ? 18.363 3.156 -30.045 1.00 60.34 83 MET A C 1
ATOM 635 O O . MET A 1 83 ? 18.906 2.051 -30.023 1.00 60.34 83 MET A O 1
ATOM 639 N N . THR A 1 84 ? 19.071 4.275 -29.873 1.00 63.19 84 THR A N 1
ATOM 640 C CA . THR A 1 84 ? 20.521 4.294 -29.605 1.00 63.19 84 THR A CA 1
ATOM 641 C C . THR A 1 84 ? 20.825 3.721 -28.212 1.00 63.19 84 THR A C 1
ATOM 643 O O . THR A 1 84 ? 20.032 3.888 -27.284 1.00 63.19 84 THR A O 1
ATOM 646 N N . ARG A 1 85 ? 22.001 3.099 -28.012 1.00 63.06 85 ARG A N 1
ATOM 647 C CA . ARG A 1 85 ? 22.405 2.475 -26.727 1.00 63.06 85 ARG A CA 1
ATOM 648 C C . ARG A 1 85 ? 22.237 3.396 -25.508 1.00 63.06 85 ARG A C 1
ATOM 650 O O . ARG A 1 85 ? 21.827 2.924 -24.451 1.00 63.06 85 ARG A O 1
ATOM 657 N N . ASP A 1 86 ? 22.474 4.698 -25.661 1.00 62.44 86 ASP A N 1
ATOM 658 C CA . ASP A 1 86 ? 22.294 5.682 -24.583 1.00 62.44 86 ASP A CA 1
ATOM 659 C C . ASP A 1 86 ? 20.823 5.899 -24.201 1.00 62.44 86 ASP A C 1
ATOM 661 O O . ASP A 1 86 ? 20.501 6.074 -23.026 1.00 62.44 86 ASP A O 1
ATOM 665 N N . GLN A 1 87 ? 19.900 5.825 -25.164 1.00 62.25 87 GLN A N 1
ATOM 666 C CA . GLN A 1 87 ? 18.461 5.933 -24.900 1.00 62.25 87 GLN A CA 1
ATOM 667 C C . GLN A 1 87 ? 17.934 4.696 -24.161 1.00 62.25 87 GLN A C 1
ATOM 669 O O . GLN A 1 87 ? 17.126 4.826 -23.240 1.00 62.25 87 GLN A O 1
ATOM 674 N N . ILE A 1 88 ? 18.464 3.512 -24.486 1.00 62.59 88 ILE A N 1
ATOM 675 C CA . ILE A 1 88 ? 18.170 2.254 -23.779 1.00 62.59 88 ILE A CA 1
ATOM 676 C C . ILE A 1 88 ? 18.695 2.311 -22.335 1.00 62.59 88 ILE A C 1
ATOM 678 O O . ILE A 1 88 ? 18.025 1.858 -21.404 1.00 62.59 88 ILE A O 1
ATOM 682 N N . TRP A 1 89 ? 19.861 2.926 -22.111 1.00 61.16 89 TRP A N 1
ATOM 683 C CA . TRP A 1 89 ? 20.399 3.126 -20.763 1.00 61.16 89 TRP A CA 1
ATOM 684 C C . TRP A 1 89 ? 19.524 4.047 -19.905 1.00 61.16 89 TRP A C 1
ATOM 686 O O . TRP A 1 89 ? 19.261 3.737 -18.738 1.00 61.16 89 TRP A O 1
ATOM 696 N N . VAL A 1 90 ? 19.014 5.132 -20.490 1.00 64.38 90 VAL A N 1
ATOM 697 C CA . VAL A 1 90 ? 18.107 6.078 -19.818 1.00 64.38 90 VAL A CA 1
ATOM 698 C C . VAL A 1 90 ? 16.732 5.459 -19.518 1.00 64.38 90 VAL A C 1
ATOM 700 O O . VAL A 1 90 ? 16.078 5.873 -18.560 1.00 64.38 90 VAL A O 1
ATOM 703 N N . ALA A 1 91 ? 16.305 4.437 -20.267 1.00 63.53 91 ALA A N 1
ATOM 704 C CA . ALA A 1 91 ? 15.005 3.779 -20.093 1.00 63.53 91 ALA A CA 1
ATOM 705 C C . ALA A 1 91 ? 14.854 2.968 -18.782 1.00 63.53 91 ALA A C 1
ATOM 707 O O . ALA A 1 91 ? 13.735 2.583 -18.432 1.00 63.53 91 ALA A O 1
ATOM 708 N N . GLY A 1 92 ? 15.938 2.734 -18.030 1.00 68.19 92 GLY A N 1
ATOM 709 C CA . GLY A 1 92 ? 15.885 2.088 -16.708 1.00 68.19 92 GLY A CA 1
ATOM 710 C C . GLY A 1 92 ? 15.327 0.659 -16.758 1.00 68.19 92 GLY A C 1
ATOM 711 O O . GLY A 1 92 ? 15.814 -0.148 -17.541 1.00 68.19 92 GLY A O 1
ATOM 712 N N . ASP A 1 93 ? 14.301 0.358 -15.954 1.00 62.66 93 ASP A N 1
ATOM 713 C CA . ASP A 1 93 ? 13.649 -0.967 -15.856 1.00 62.66 93 ASP A CA 1
ATOM 714 C C . ASP A 1 93 ? 12.807 -1.362 -17.086 1.00 62.66 93 ASP A C 1
ATOM 716 O O . ASP A 1 93 ? 12.311 -2.490 -17.184 1.00 62.66 93 ASP A O 1
ATOM 720 N N . ASN A 1 94 ? 12.603 -0.436 -18.029 1.00 62.72 94 ASN A N 1
ATOM 721 C CA . ASN A 1 94 ? 11.825 -0.673 -19.249 1.00 62.72 94 ASN A CA 1
ATOM 722 C C . ASN A 1 94 ? 12.664 -1.318 -20.372 1.00 62.72 94 ASN A C 1
ATOM 724 O O . ASN A 1 94 ? 12.269 -1.305 -21.541 1.00 62.72 94 ASN A O 1
ATOM 728 N N . ARG A 1 95 ? 13.839 -1.854 -20.020 1.00 62.09 95 ARG A N 1
ATOM 729 C CA . ARG A 1 95 ? 14.697 -2.641 -20.908 1.00 62.09 95 ARG A CA 1
ATOM 730 C C . ARG A 1 95 ? 14.045 -3.999 -21.193 1.00 62.09 95 ARG A C 1
ATOM 732 O O . ARG A 1 95 ? 13.492 -4.598 -20.268 1.00 62.09 95 ARG A O 1
ATOM 739 N N . PRO A 1 96 ? 14.134 -4.500 -22.434 1.00 60.56 96 PRO A N 1
ATOM 740 C CA . PRO A 1 96 ? 13.567 -5.797 -22.799 1.00 60.56 96 PRO A CA 1
ATOM 741 C C . PRO A 1 96 ? 14.273 -6.947 -22.063 1.00 60.56 96 PRO A C 1
ATOM 743 O O . PRO A 1 96 ? 13.614 -7.899 -21.657 1.00 60.56 96 PRO A O 1
ATOM 746 N N . ASP A 1 97 ? 15.569 -6.790 -21.773 1.00 63.66 97 ASP A N 1
ATOM 747 C CA . ASP A 1 97 ? 16.396 -7.792 -21.085 1.00 63.66 97 ASP A CA 1
ATOM 748 C C . ASP A 1 97 ? 16.200 -7.839 -19.559 1.00 63.66 97 ASP A C 1
ATOM 750 O O . ASP A 1 97 ? 16.721 -8.726 -18.885 1.00 63.66 97 ASP A O 1
ATOM 754 N N . PHE A 1 98 ? 15.485 -6.872 -18.974 1.00 65.31 98 PHE A N 1
ATOM 755 C CA . PHE A 1 98 ? 15.305 -6.808 -17.526 1.00 65.31 98 PHE A CA 1
ATOM 756 C C . PHE A 1 98 ? 14.110 -7.666 -17.095 1.00 65.31 98 PHE A C 1
ATOM 758 O O . PHE A 1 98 ? 12.953 -7.319 -17.353 1.00 65.31 98 PHE A O 1
ATOM 765 N N . ILE A 1 99 ? 14.392 -8.782 -16.422 1.00 69.06 99 ILE A N 1
ATOM 766 C CA . ILE A 1 99 ? 13.388 -9.661 -15.813 1.00 69.06 99 ILE A CA 1
ATOM 767 C C . ILE A 1 99 ? 13.294 -9.334 -14.324 1.00 69.06 99 ILE A C 1
ATOM 769 O O . ILE A 1 99 ? 14.304 -9.324 -13.620 1.00 69.06 99 ILE A O 1
ATOM 773 N N . TYR A 1 100 ? 12.080 -9.079 -13.834 1.00 67.44 100 TYR A N 1
ATOM 774 C CA . TYR A 1 100 ? 11.873 -8.841 -12.409 1.00 67.44 100 TYR A CA 1
ATOM 775 C C . TYR A 1 100 ? 12.040 -10.145 -11.632 1.00 67.44 100 TYR A C 1
ATOM 777 O O . TYR A 1 100 ? 11.460 -11.165 -12.009 1.00 67.44 100 TYR A O 1
ATOM 785 N N . VAL A 1 101 ? 12.785 -10.100 -10.527 1.00 71.56 101 VAL A N 1
ATOM 786 C CA . VAL A 1 101 ? 12.815 -11.205 -9.565 1.00 71.56 101 VAL A CA 1
ATOM 787 C C . VAL A 1 101 ? 11.479 -11.202 -8.830 1.00 71.56 101 VAL A C 1
ATOM 789 O O . VAL A 1 101 ? 11.134 -10.223 -8.168 1.00 71.56 101 VAL A O 1
ATOM 792 N N . THR A 1 102 ? 10.711 -12.265 -9.028 1.00 57.19 102 THR A N 1
ATOM 793 C CA . THR A 1 102 ? 9.433 -12.527 -8.354 1.00 57.19 102 THR A CA 1
ATOM 794 C C . THR A 1 102 ? 9.627 -13.505 -7.220 1.00 57.19 102 THR A C 1
ATOM 796 O O . THR A 1 102 ? 10.309 -14.522 -7.486 1.00 57.19 102 THR A O 1
#

Sequence (102 aa):
MAVGVYKRGVVIGIVVGWGNLNGVVSSNIYISTESPRFWTGHGTVLAYLIVCLLGGTIFMHVMLRMENARRLSGKRDNMHEGMTRDQIWVAGDNRPDFIYVT

pLDDT: mean 74.6, std 11.08, range [46.31, 89.69]

Solvent-accessible surface area (backbone atoms only — not comparable to full-atom values): 6085 Å² total; per-residue (Å²): 125,64,72,63,53,56,55,49,52,55,51,51,53,51,54,55,53,52,53,55,54,49,51,60,52,60,69,67,43,62,51,79,88,43,63,93,73,31,63,67,28,56,50,50,52,51,50,49,50,50,50,52,52,54,48,48,52,50,50,51,52,52,51,52,51,51,50,42,52,46,50,74,66,54,79,47,67,76,76,56,75,88,62,53,72,69,58,53,62,72,48,56,80,75,37,80,87,58,72,79,90,126

=== Feature glossary ===
Each block in this record encodes a different view of the same protein. In brief:

Predicted aligned error. PAE(i, j) answers: if I align the predicted and true structures on residue i, how far off (in Å) do I expect residue j to be? A block-diagonal PAE matrix with low values on the blocks and high values off-diagonal is the signature of a multi-domain protein with confidently predicted domains but uncertain inter-domain orientation.

Contact-map, Ramachandran, and PAE plots. Plot images: a contact map (which residues are close in 3D, as an N×N binary image), a Ramachandran scatter (backbone torsion angles, revealing secondary-structure composition at a glance), and — for AlphaFold structures — a PAE heatmap (pairwise prediction confidence).

Backbone torsions (φ/ψ). φ (phi) and ψ (psi) are the two rotatable backbone dihedrals per residue: φ is the C(i-1)–N–Cα–C torsion, ψ is the N–Cα–C–N(i+1) torsion, both in degrees on (−180°, 180°]. α-helical residues cluster near (−60°, −45°); β-strand residues near (−120°, +130°). A Ramachandran plot is simply a scatter of (φ, ψ) for every residue.

Fol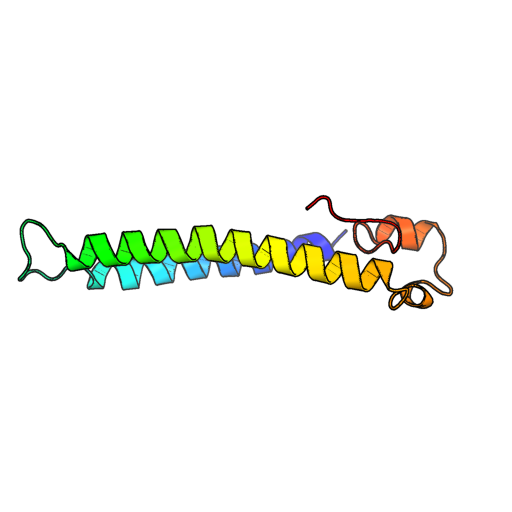dseek 3Di. A 3Di character summarizes, for each residue, the relative orientation of the Cα frame of its nearest spatial neighbor. Because it encodes fold topology rather than chemistry, 3Di alignments detect remote structural similarity that sequence alignment misses.

Radius of gyration, Cα contacts, bounding box. Three whole-structure scalars: the radius of gyration (RMS distance of Cα from centroid, in Å), the count of Cα–Cα contacts (pairs closer than 8 Å and separated by more than four residues in sequence — i.e. tertiary, not local, contacts), and the bounding-box dimensions. Together they distinguish compact globular folds from extended fibres or disordered chains.

Sequence. Sequence gives the chain of amino acids in standard one-letter code (A=alanine, C=cysteine, …, Y=tyrosine), read N→C. It is the only feature that is directly encoded by the gene; all structural features are derived from the folded form of this sequence.

mmCIF coordinates. Atomic coordinates in PDBx/mmCIF format — the same representation the Protein Data Bank distributes. Each line of the _atom_site loop places one backbone atom in Cartesian space (units: ångströms, origin: arbitrary).

Secondary structure (3-state, P-SEA). Three-state secondary structure (P-SEA) collapses the eight DSSP classes into helix (a), strand (b), and coil (c). P-SEA assigns these from Cα geometry alone — distances and angles — without requiring backbone oxygens, so it works on any Cα trace.

InterPro / GO / CATH / organism. Functional annotations link the protein to curated databases. InterPro entries identify conserved domains and families by matching the sequence against member-database signatures (Pfam, PROSITE, CDD, …). Gene Ontology (GO) terms describe molecular function, biological process, and cellular component in a controlled vocabulary. CATH places the structure in a hierarchical fold classification (Class/Architecture/Topology/Homologous-superfamily). The organism is the source species.

B-factor. B-factor (Debye–Waller factor) reflects atomic displacement in the crystal lattice. It is an experimental observable (units Å²), not a prediction; low values mean the atom is pinned down, high values mean it moves or is heterogeneous across the crystal.

Rendered structure images. Structure images are PyMOL renders from six orthogonal camera directions. Cartoon representation draws helices as coils and strands as arrows; sticks shows the backbone as bonds; surface shows the solvent-excluded envelope. Rainbow coloring maps sequence position to hue (blue→red, N→C); chain coloring assigns a distinct color per polypeptide.

Solvent-accessible surface area. Solvent-accessible surface area (SASA) is the area in Å² traced out by the centre of a 1.4 Å probe sphere (a water molecule) rolled over the protein's van der Waals surface (Shrake–Rupley / Lee–Richards construction). Buried residues have near-zero SASA; fully exposed residues can exceed 200 Å². The total SASA scales roughly with the number of surface residues.

Secondary structure (8-state, DSSP). The SS8 string is DSSP's per-residue secondary-structure call. α-helix (H) means an i→i+4 H-bond ladder; β-strand (E) means the residue participates in a β-s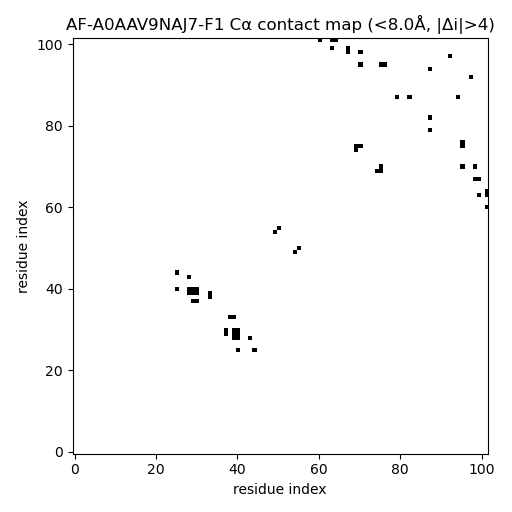heet; 3₁₀ (G) and π (I) are tighter and wider helices; T/S are turns/bends; '-' is loop.

pLDDT. For AlphaFold models, the B-factor field carries pLDDT — the model's own estimate of local accuracy on a 0–100 scale. Regions with pLDDT<50 should be treated as essentially unmodeled; they often correspond to intrinsically disordered segments.

Nearest PDB structures. Nearest PDB neighbors are the top structural matches found by Foldseek when searching this structure against the entire Protein Data Bank. Each hit reports a TM-score (0 to 1; >0.5 almost always implies the same fold) and an E-value. These are *structural* homologs — they may share no detectable sequence similarity.